Protein AF-A0A8D5FDS5-F1 (afdb_monomer_lite)

Structure (mmCIF, N/CA/C/O backbone):
data_AF-A0A8D5FDS5-F1
#
_entry.id   AF-A0A8D5FDS5-F1
#
loop_
_atom_site.group_PDB
_atom_site.id
_atom_site.type_symbol
_atom_site.label_atom_id
_atom_site.label_alt_id
_atom_site.label_comp_id
_atom_site.label_asym_id
_atom_site.label_entity_id
_atom_site.label_seq_id
_atom_site.pdbx_PDB_ins_code
_atom_site.Cartn_x
_atom_site.Cartn_y
_atom_site.Cartn_z
_atom_site.occupancy
_atom_site.B_iso_or_equiv
_atom_site.auth_seq_id
_atom_site.auth_comp_id
_atom_site.auth_asym_id
_atom_site.auth_atom_id
_atom_site.pdbx_PDB_model_num
ATOM 1 N N . MET A 1 1 ? 9.786 -10.807 -14.647 1.00 55.97 1 MET A N 1
ATOM 2 C CA . MET A 1 1 ? 8.628 -11.146 -13.786 1.00 55.97 1 MET A CA 1
ATOM 3 C C . MET A 1 1 ? 9.148 -11.487 -12.392 1.00 55.97 1 MET A C 1
ATOM 5 O O . MET A 1 1 ? 10.053 -12.308 -12.291 1.00 55.97 1 MET A O 1
ATOM 9 N N . LEU A 1 2 ? 8.633 -10.852 -11.333 1.00 60.31 2 LEU A N 1
ATOM 10 C CA . LEU A 1 2 ? 9.159 -10.966 -9.960 1.00 60.31 2 LEU A CA 1
ATOM 11 C C . LEU A 1 2 ? 9.288 -12.395 -9.426 1.00 60.31 2 LEU A C 1
ATOM 13 O O . LEU A 1 2 ? 10.128 -12.622 -8.568 1.00 60.31 2 LEU A O 1
ATOM 17 N N . ILE A 1 3 ? 8.489 -13.347 -9.908 1.00 64.69 3 ILE A N 1
ATOM 18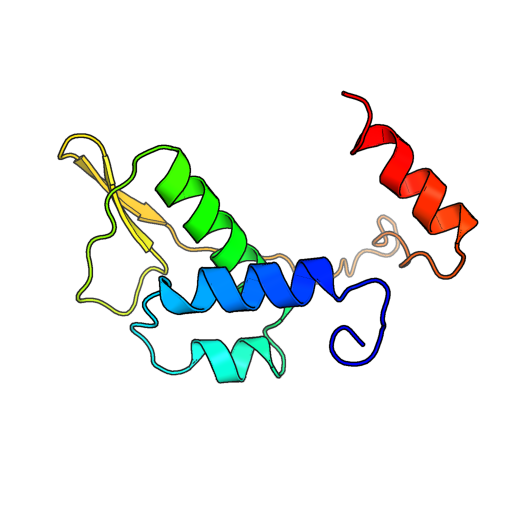 C CA . ILE A 1 3 ? 8.449 -14.726 -9.397 1.00 64.69 3 ILE A CA 1
ATOM 19 C C . ILE A 1 3 ? 9.698 -15.535 -9.776 1.00 64.69 3 ILE A C 1
ATOM 21 O O . ILE A 1 3 ? 10.179 -16.317 -8.960 1.00 64.69 3 ILE A O 1
ATOM 25 N N . THR A 1 4 ? 10.235 -15.348 -10.982 1.00 74.12 4 THR A N 1
ATOM 26 C CA . THR A 1 4 ? 11.259 -16.241 -11.556 1.00 74.12 4 THR A CA 1
ATOM 27 C C . THR A 1 4 ? 12.663 -15.653 -11.564 1.00 74.12 4 THR A C 1
ATOM 29 O O . THR A 1 4 ? 13.628 -16.384 -11.743 1.00 74.12 4 THR A O 1
ATOM 32 N N . GLU A 1 5 ? 12.791 -14.346 -11.351 1.00 79.81 5 GLU A N 1
ATOM 33 C CA . GLU A 1 5 ? 14.061 -13.631 -11.430 1.00 79.81 5 GLU A CA 1
ATOM 34 C C . GLU A 1 5 ? 14.870 -13.789 -10.123 1.00 79.81 5 GLU A C 1
ATOM 36 O O . GLU A 1 5 ? 14.439 -13.273 -9.082 1.00 79.81 5 GLU A O 1
ATOM 41 N N . PRO A 1 6 ? 16.032 -14.475 -10.120 1.00 78.94 6 PRO A N 1
ATOM 42 C CA . PRO A 1 6 ? 16.822 -14.696 -8.905 1.00 78.94 6 PRO A CA 1
ATOM 43 C C . PRO A 1 6 ? 17.216 -13.400 -8.189 1.00 78.94 6 PRO A C 1
ATOM 45 O O . PRO A 1 6 ? 17.207 -13.358 -6.960 1.00 78.94 6 PRO A O 1
ATOM 48 N N . ARG A 1 7 ? 17.444 -12.307 -8.932 1.00 80.06 7 ARG A N 1
ATOM 49 C CA . ARG A 1 7 ? 17.804 -10.992 -8.367 1.00 80.06 7 ARG A CA 1
ATOM 50 C C . ARG A 1 7 ? 16.767 -10.427 -7.386 1.00 80.06 7 ARG A C 1
ATOM 52 O O . ARG A 1 7 ? 17.117 -9.591 -6.559 1.00 80.06 7 ARG A O 1
ATOM 59 N N . PHE A 1 8 ? 15.514 -10.884 -7.444 1.00 81.31 8 PHE A N 1
ATOM 60 C CA . PHE A 1 8 ? 14.441 -10.434 -6.549 1.00 81.31 8 PHE A CA 1
ATOM 61 C C . PHE A 1 8 ? 14.139 -11.399 -5.393 1.00 81.31 8 PHE A C 1
ATOM 63 O O . PHE A 1 8 ? 13.130 -11.231 -4.713 1.00 81.31 8 PHE A O 1
ATOM 70 N N . GLU A 1 9 ? 14.977 -12.409 -5.135 1.00 84.94 9 GLU A N 1
ATOM 71 C CA . GLU A 1 9 ? 14.718 -13.388 -4.068 1.00 84.94 9 GLU A CA 1
ATOM 72 C C . GLU A 1 9 ? 14.561 -12.742 -2.687 1.00 84.94 9 GLU A C 1
ATOM 74 O O . GLU A 1 9 ? 13.601 -13.051 -1.980 1.00 84.94 9 GLU A O 1
ATOM 79 N N . ALA A 1 10 ? 15.453 -11.817 -2.326 1.00 85.06 10 ALA A N 1
ATOM 80 C CA . ALA A 1 10 ? 15.383 -11.106 -1.052 1.00 85.06 10 ALA A CA 1
ATOM 81 C C . ALA A 1 10 ? 14.074 -10.308 -0.918 1.00 85.06 10 ALA A C 1
ATOM 83 O O . ALA A 1 10 ? 13.369 -10.446 0.079 1.00 85.06 10 ALA A O 1
ATOM 84 N N . ALA A 1 11 ? 13.695 -9.560 -1.960 1.00 86.81 11 ALA A N 1
ATOM 85 C CA . ALA A 1 11 ? 12.439 -8.810 -1.987 1.00 86.81 11 ALA A CA 1
ATOM 86 C C . ALA A 1 11 ? 11.218 -9.735 -1.858 1.00 86.81 11 ALA A C 1
ATOM 88 O O . ALA A 1 11 ? 10.302 -9.453 -1.091 1.00 86.81 11 ALA A O 1
ATOM 89 N N . ARG A 1 12 ? 11.221 -10.887 -2.546 1.00 87.38 12 ARG A N 1
ATOM 90 C CA . ARG A 1 12 ? 10.151 -11.888 -2.418 1.00 87.38 12 ARG A CA 1
ATOM 91 C C . ARG A 1 12 ? 10.036 -12.441 -1.000 1.00 87.38 12 ARG A C 1
ATOM 93 O O . ARG A 1 12 ? 8.919 -12.659 -0.541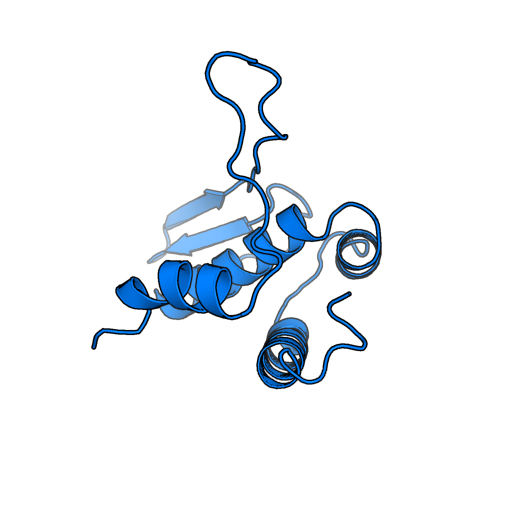 1.00 87.38 12 ARG A O 1
ATOM 100 N N . LYS A 1 13 ? 11.160 -12.725 -0.334 1.00 88.56 13 LYS A N 1
ATOM 101 C CA . LYS A 1 13 ? 11.158 -13.220 1.052 1.00 88.56 13 LYS A CA 1
ATOM 102 C C . LYS A 1 13 ? 10.597 -12.168 2.003 1.00 88.56 13 LYS A C 1
ATOM 104 O O . LYS A 1 13 ? 9.681 -12.489 2.749 1.00 88.56 13 LYS A O 1
ATOM 109 N N . LEU A 1 14 ? 11.044 -10.921 1.874 1.00 90.06 14 LEU A N 1
ATOM 110 C CA . LEU A 1 14 ? 10.545 -9.809 2.681 1.00 90.06 14 LEU A CA 1
ATOM 111 C C . LEU A 1 14 ? 9.031 -9.611 2.517 1.00 90.06 14 LEU A C 1
ATOM 113 O O . LEU A 1 14 ? 8.308 -9.539 3.503 1.00 90.06 14 LEU A O 1
ATOM 117 N N . ILE A 1 15 ? 8.529 -9.594 1.277 1.00 90.44 15 ILE A N 1
ATOM 118 C CA . ILE A 1 15 ? 7.085 -9.478 1.013 1.00 90.44 15 ILE A CA 1
ATOM 119 C C . ILE A 1 15 ? 6.321 -10.635 1.670 1.00 90.44 15 ILE A C 1
ATOM 121 O O . ILE A 1 15 ? 5.301 -10.404 2.310 1.00 90.44 15 ILE A O 1
ATOM 125 N N . LYS A 1 16 ? 6.819 -11.875 1.559 1.00 88.31 16 LYS A N 1
ATOM 126 C CA . LYS A 1 16 ? 6.191 -13.034 2.215 1.00 88.31 16 LYS A CA 1
ATOM 127 C C . LYS A 1 16 ? 6.136 -12.884 3.732 1.00 88.31 16 LYS A C 1
ATOM 129 O O . LYS A 1 16 ? 5.138 -13.272 4.321 1.00 88.31 16 LYS A O 1
ATOM 134 N N . GLU A 1 17 ? 7.188 -12.351 4.345 1.00 90.44 17 GLU A N 1
ATOM 135 C CA . GLU A 1 17 ? 7.241 -12.116 5.790 1.00 90.44 17 GLU A CA 1
ATOM 136 C C . GLU A 1 17 ? 6.209 -11.073 6.229 1.00 90.44 17 GLU A C 1
ATOM 138 O O . GLU A 1 17 ? 5.439 -11.340 7.148 1.00 90.44 17 GLU A O 1
ATOM 143 N N . ILE A 1 18 ? 6.126 -9.937 5.527 1.00 90.94 18 ILE A N 1
ATOM 144 C CA . ILE A 1 18 ? 5.167 -8.863 5.838 1.00 90.94 18 ILE A CA 1
ATOM 145 C C . ILE A 1 18 ? 3.720 -9.361 5.720 1.00 90.94 18 ILE A C 1
ATOM 147 O O . ILE A 1 18 ? 2.876 -9.041 6.552 1.00 90.94 18 ILE A O 1
ATOM 151 N N . VAL A 1 19 ? 3.419 -10.175 4.704 1.00 86.25 19 VAL A N 1
ATOM 152 C CA . VAL A 1 19 ? 2.053 -10.671 4.470 1.00 86.25 19 VAL A CA 1
ATOM 153 C C . VAL A 1 19 ? 1.531 -11.525 5.635 1.00 86.25 19 VAL A C 1
ATOM 155 O O . VAL A 1 19 ? 0.323 -11.584 5.829 1.00 86.25 19 VAL A O 1
ATOM 158 N N . TYR A 1 20 ? 2.394 -12.136 6.458 1.00 87.75 20 TYR A N 1
ATOM 159 C CA . TYR A 1 20 ? 1.935 -12.864 7.650 1.00 87.75 20 TYR A CA 1
ATOM 160 C C . TYR A 1 20 ? 1.362 -11.960 8.748 1.00 87.75 20 TYR A C 1
ATOM 162 O O . TYR A 1 20 ? 0.576 -12.444 9.561 1.00 87.75 20 TYR A O 1
ATOM 170 N N . SER A 1 21 ? 1.750 -10.683 8.801 1.00 88.12 21 SER A N 1
ATOM 171 C CA . SER A 1 21 ? 1.206 -9.719 9.765 1.00 88.12 21 SER A CA 1
ATOM 172 C C . SER A 1 21 ? 0.114 -8.830 9.166 1.00 88.12 21 SER A C 1
ATOM 174 O O . SER A 1 21 ? -0.652 -8.215 9.909 1.00 88.12 21 SER A O 1
ATOM 176 N N . TYR A 1 22 ? 0.031 -8.755 7.836 1.00 89.25 22 TYR A N 1
ATOM 177 C CA . TYR A 1 22 ? -0.978 -7.968 7.140 1.00 89.25 22 TYR A CA 1
ATOM 178 C C . TYR A 1 22 ? -2.367 -8.605 7.276 1.00 89.25 22 TYR A C 1
ATOM 180 O O . TYR A 1 22 ? -2.580 -9.770 6.937 1.00 89.25 22 TYR A O 1
ATOM 188 N N . VAL A 1 23 ? -3.330 -7.818 7.749 1.00 85.88 23 VAL A N 1
ATOM 189 C CA . VAL A 1 23 ? -4.744 -8.200 7.769 1.00 85.88 23 VAL A CA 1
ATOM 190 C C . VAL A 1 23 ? -5.365 -7.723 6.464 1.00 85.88 23 VAL A C 1
ATOM 192 O O . VAL A 1 23 ? -5.242 -6.547 6.150 1.00 85.88 23 VAL A O 1
ATOM 195 N N . ASP A 1 24 ? -6.042 -8.616 5.738 1.00 87.75 24 ASP A N 1
ATOM 196 C CA . ASP A 1 24 ? -6.829 -8.304 4.537 1.00 87.75 24 ASP A CA 1
ATOM 197 C C . ASP A 1 24 ? -8.327 -8.265 4.903 1.00 87.75 24 ASP A C 1
ATOM 199 O O . ASP A 1 24 ? -8.973 -9.318 4.940 1.00 87.75 24 ASP A O 1
ATOM 203 N N . PRO A 1 25 ? -8.911 -7.086 5.199 1.00 77.69 25 PRO A N 1
ATOM 204 C CA . PRO A 1 25 ? -10.318 -6.983 5.578 1.00 77.69 25 PRO A CA 1
ATOM 205 C C . PRO A 1 25 ? -11.276 -7.341 4.435 1.00 77.69 25 PRO A C 1
ATOM 207 O O . PRO A 1 25 ? -12.425 -7.705 4.687 1.00 77.69 25 PRO A O 1
ATOM 210 N N . GLY A 1 26 ? -10.826 -7.186 3.186 1.00 82.50 26 GLY A N 1
ATOM 211 C CA . GLY A 1 26 ? -11.637 -7.339 1.981 1.00 82.50 26 GLY A CA 1
ATOM 212 C C . GLY A 1 26 ? -11.546 -8.721 1.329 1.00 82.50 26 GLY A C 1
ATOM 213 O O . GLY A 1 26 ? -12.371 -9.038 0.470 1.00 82.50 26 GLY A O 1
ATOM 214 N N . GLY A 1 27 ? -10.558 -9.535 1.705 1.00 88.19 27 GLY A N 1
ATOM 215 C CA . GLY A 1 27 ? -10.337 -10.898 1.211 1.00 88.19 27 GLY A CA 1
ATOM 216 C C . GLY A 1 27 ? -9.890 -10.998 -0.254 1.00 88.19 27 GLY A C 1
ATOM 217 O O . GLY A 1 27 ? -9.884 -12.094 -0.820 1.00 88.19 27 GLY A O 1
ATOM 218 N N . HIS A 1 28 ? -9.565 -9.878 -0.901 1.00 89.75 28 HIS A N 1
ATOM 219 C CA . HIS A 1 28 ? -9.193 -9.813 -2.318 1.00 89.75 28 HIS A CA 1
ATOM 220 C C . HIS A 1 28 ? -7.746 -9.369 -2.546 1.00 89.75 28 HIS A C 1
ATOM 222 O O . HIS A 1 28 ? -7.275 -9.428 -3.687 1.00 89.75 28 HIS A O 1
ATOM 228 N N . TYR A 1 29 ? -7.012 -9.020 -1.486 1.00 90.62 29 TYR A N 1
ATOM 229 C CA . TYR A 1 29 ? -5.687 -8.416 -1.586 1.00 90.62 29 TYR A CA 1
ATOM 230 C C . TYR A 1 29 ? -4.709 -9.299 -2.371 1.00 90.62 29 TYR A C 1
ATOM 232 O O . TYR A 1 29 ? -4.097 -8.859 -3.344 1.00 90.62 29 TYR A O 1
ATOM 240 N N . ILE A 1 30 ? -4.605 -10.586 -2.012 1.00 88.50 30 ILE A N 1
ATOM 241 C CA . ILE A 1 30 ? -3.675 -11.527 -2.665 1.00 88.50 30 ILE A CA 1
ATOM 242 C C . ILE A 1 30 ? -3.998 -11.679 -4.157 1.00 88.50 30 ILE A C 1
ATOM 244 O O . ILE A 1 30 ? -3.090 -11.711 -4.990 1.00 88.50 30 ILE A O 1
ATOM 248 N N . ARG A 1 31 ? -5.288 -11.764 -4.507 1.00 91.25 31 ARG A N 1
ATOM 249 C CA . ARG A 1 31 ? -5.734 -11.902 -5.899 1.00 91.25 31 ARG A CA 1
ATOM 250 C C . ARG A 1 31 ? -5.358 -10.668 -6.712 1.00 91.25 31 ARG A C 1
ATOM 252 O O . ARG A 1 31 ? -4.878 -10.807 -7.835 1.00 91.25 31 ARG A O 1
ATOM 259 N N . GLU A 1 32 ? -5.574 -9.477 -6.172 1.00 91.62 32 GLU A N 1
ATOM 260 C CA . GLU A 1 32 ? -5.250 -8.224 -6.856 1.00 91.62 32 GLU A CA 1
ATOM 261 C C . GLU A 1 32 ? -3.746 -8.027 -7.003 1.00 91.62 32 GLU A C 1
ATOM 263 O O . GLU A 1 32 ? -3.279 -7.731 -8.105 1.00 91.62 32 GLU A O 1
ATOM 268 N N . PHE A 1 33 ? -2.983 -8.315 -5.946 1.00 91.31 33 PHE A N 1
ATOM 269 C CA . PHE A 1 33 ? -1.521 -8.277 -5.961 1.00 91.31 33 PHE A CA 1
ATOM 270 C C . PHE A 1 33 ? -0.939 -9.182 -7.058 1.00 91.31 33 PHE A C 1
ATOM 272 O O . PHE A 1 33 ? 0.047 -8.836 -7.704 1.00 91.31 33 PHE A O 1
ATOM 279 N N . GLN A 1 34 ? -1.553 -10.344 -7.297 1.00 88.31 34 GLN A N 1
ATOM 280 C CA . GLN A 1 34 ? -1.104 -11.321 -8.294 1.00 88.31 34 GLN A CA 1
ATOM 281 C C . GLN A 1 34 ? -1.659 -11.095 -9.710 1.00 88.31 34 GLN A C 1
ATOM 283 O O . GLN A 1 34 ? -1.296 -11.844 -10.619 1.00 88.31 34 GLN A O 1
ATOM 288 N N . THR A 1 35 ? -2.544 -10.114 -9.915 1.00 88.94 35 THR A N 1
ATOM 289 C CA . THR A 1 35 ? -3.202 -9.873 -11.210 1.00 88.94 35 THR A CA 1
ATOM 290 C C . THR A 1 35 ? -2.913 -8.473 -11.747 1.00 88.94 35 THR A C 1
ATOM 292 O O . THR A 1 35 ? -1.849 -8.260 -12.319 1.00 88.94 35 THR A O 1
ATOM 295 N N . GLN A 1 36 ? -3.850 -7.532 -11.615 1.00 85.81 36 GLN A N 1
ATOM 296 C CA . GLN A 1 36 ? -3.749 -6.189 -12.202 1.00 85.81 36 GLN A CA 1
ATOM 297 C C . GLN A 1 36 ? -3.430 -5.098 -11.171 1.00 85.81 36 GLN A C 1
ATOM 299 O O . GLN A 1 36 ? -3.184 -3.961 -11.552 1.00 85.81 36 GLN A O 1
ATOM 304 N N . GLY A 1 37 ? -3.413 -5.429 -9.879 1.00 89.50 37 GLY A N 1
ATOM 305 C CA . GLY A 1 37 ? -3.214 -4.475 -8.789 1.00 89.50 37 GLY A CA 1
ATOM 306 C C . GLY A 1 37 ? -1.801 -4.463 -8.213 1.00 89.50 37 GLY A C 1
ATOM 307 O O . GLY A 1 37 ? -1.636 -3.980 -7.101 1.00 89.50 37 GLY A O 1
ATOM 308 N N . PHE A 1 38 ? -0.797 -5.019 -8.902 1.00 90.06 38 PHE A N 1
ATOM 309 C CA . PHE A 1 38 ? 0.536 -5.227 -8.320 1.00 90.06 38 PHE A CA 1
ATOM 310 C C . PHE A 1 38 ? 1.141 -3.946 -7.722 1.00 90.06 38 PHE A C 1
ATOM 312 O O . PHE A 1 38 ? 1.492 -3.948 -6.545 1.00 90.06 38 PHE A O 1
ATOM 319 N N . ASP A 1 39 ? 1.216 -2.852 -8.487 1.00 90.50 39 ASP A N 1
ATOM 320 C CA . ASP A 1 39 ? 1.847 -1.609 -8.020 1.00 90.50 39 ASP A CA 1
ATOM 321 C C . ASP A 1 39 ? 1.060 -0.950 -6.878 1.00 90.50 39 ASP A C 1
ATOM 323 O O . ASP A 1 39 ? 1.648 -0.534 -5.880 1.00 90.50 39 ASP A O 1
ATOM 327 N N . ALA A 1 40 ? -0.273 -0.916 -6.983 1.00 92.62 40 ALA A N 1
ATOM 328 C CA . ALA A 1 40 ? -1.145 -0.363 -5.947 1.00 92.62 40 ALA A CA 1
ATOM 329 C C . ALA A 1 40 ? -1.051 -1.163 -4.639 1.00 92.62 40 ALA A C 1
ATOM 331 O O . ALA A 1 40 ? -0.809 -0.600 -3.573 1.00 92.62 40 ALA A O 1
ATOM 332 N N . ARG A 1 41 ? -1.140 -2.495 -4.719 1.00 93.38 41 ARG A N 1
ATOM 333 C CA . ARG A 1 41 ? -1.053 -3.358 -3.539 1.00 93.38 41 ARG A CA 1
ATOM 334 C C . ARG A 1 41 ? 0.355 -3.347 -2.940 1.00 93.38 41 ARG A C 1
ATOM 336 O O . ARG A 1 41 ? 0.490 -3.345 -1.719 1.00 93.38 41 ARG A O 1
ATOM 343 N N . LEU A 1 42 ? 1.410 -3.288 -3.758 1.00 92.75 42 LEU A N 1
ATOM 344 C CA . LEU A 1 42 ? 2.781 -3.129 -3.263 1.00 92.75 42 LEU A CA 1
ATOM 345 C C . LEU A 1 42 ? 2.959 -1.803 -2.508 1.00 92.75 42 LEU A C 1
ATOM 347 O O . LEU A 1 42 ? 3.611 -1.782 -1.464 1.00 92.75 42 LEU A O 1
ATOM 351 N N . TRP A 1 43 ? 2.361 -0.720 -3.007 1.00 93.94 43 TRP A N 1
ATOM 352 C CA . TRP A 1 43 ? 2.368 0.583 -2.345 1.00 93.94 43 TRP A CA 1
ATOM 353 C C . TRP A 1 43 ? 1.641 0.556 -0.993 1.00 93.94 43 TRP A C 1
ATOM 355 O O . TRP A 1 43 ? 2.190 1.016 0.009 1.00 93.94 43 TRP A O 1
ATOM 365 N N . GLU A 1 44 ? 0.469 -0.072 -0.922 1.00 94.25 44 GLU A N 1
ATOM 366 C CA . GLU A 1 44 ? -0.232 -0.305 0.347 1.00 94.25 44 GLU A CA 1
ATOM 367 C C . GLU A 1 44 ? 0.598 -1.137 1.329 1.00 94.25 44 GLU A C 1
ATOM 369 O O . GLU A 1 44 ? 0.663 -0.803 2.510 1.00 94.25 44 GLU A O 1
ATOM 374 N N . LEU A 1 45 ? 1.278 -2.189 0.858 1.00 94.50 45 LEU A N 1
ATOM 375 C CA . LEU A 1 45 ? 2.127 -3.024 1.713 1.00 94.50 45 LEU A CA 1
ATOM 376 C C . LEU A 1 45 ? 3.283 -2.222 2.312 1.00 94.50 45 LEU A C 1
ATOM 378 O O . LEU A 1 45 ? 3.607 -2.369 3.491 1.00 94.50 45 LEU A O 1
ATOM 382 N N . TYR A 1 46 ? 3.904 -1.365 1.499 1.00 94.31 46 TYR A N 1
ATOM 383 C CA . TYR A 1 46 ? 4.951 -0.460 1.957 1.00 94.31 46 TYR A CA 1
ATOM 384 C C . TYR A 1 46 ? 4.421 0.503 3.026 1.00 94.31 46 TYR A C 1
ATOM 386 O O . TYR A 1 46 ? 5.039 0.641 4.084 1.00 94.31 46 TYR A O 1
ATOM 394 N N . LEU A 1 47 ? 3.266 1.132 2.784 1.00 95.69 47 LEU A N 1
ATOM 395 C CA . LEU A 1 47 ? 2.643 2.034 3.753 1.00 95.69 47 LEU A CA 1
ATOM 396 C C . LEU A 1 47 ? 2.278 1.314 5.047 1.00 95.69 47 LEU A C 1
ATOM 398 O O . LEU A 1 47 ? 2.542 1.852 6.115 1.00 95.69 47 LEU A O 1
ATOM 402 N N . TYR A 1 48 ? 1.750 0.092 4.972 1.00 95.19 48 TYR A N 1
ATOM 403 C CA . TYR A 1 48 ? 1.467 -0.728 6.147 1.00 95.19 48 TYR A CA 1
ATOM 404 C C . TYR A 1 48 ? 2.715 -0.899 7.026 1.00 95.19 48 TYR A C 1
ATOM 406 O O . TYR A 1 48 ? 2.675 -0.614 8.225 1.00 95.19 48 TYR A O 1
ATOM 414 N N . VAL A 1 49 ? 3.849 -1.283 6.426 1.00 95.12 49 VAL A N 1
ATOM 415 C CA . VAL A 1 49 ? 5.120 -1.430 7.152 1.00 95.12 49 VAL A CA 1
ATOM 416 C C . VAL A 1 49 ? 5.587 -0.094 7.721 1.00 95.12 49 VAL A C 1
ATOM 418 O O . VAL A 1 49 ? 6.011 -0.037 8.874 1.00 95.12 49 VAL A O 1
ATOM 421 N N . TYR A 1 50 ? 5.519 0.984 6.943 1.00 96.00 50 TYR A N 1
ATOM 422 C CA . TYR A 1 50 ? 5.928 2.311 7.396 1.00 96.00 50 TYR A CA 1
ATOM 423 C C . TYR A 1 50 ? 5.095 2.791 8.592 1.00 96.00 50 TYR A C 1
ATOM 425 O O . TYR A 1 50 ? 5.658 3.158 9.622 1.00 96.00 50 TYR A O 1
ATOM 433 N N . LEU A 1 51 ? 3.767 2.735 8.481 1.00 96.12 51 LEU A N 1
ATOM 434 C CA . LEU A 1 51 ? 2.820 3.166 9.511 1.00 96.12 51 LEU A CA 1
ATOM 435 C C . LEU A 1 51 ? 2.999 2.364 10.803 1.00 96.12 51 LEU A C 1
ATOM 437 O O . LEU A 1 51 ? 3.047 2.951 11.884 1.00 96.12 51 LEU A O 1
ATOM 441 N N . TYR A 1 52 ? 3.191 1.047 10.685 1.00 94.50 52 TYR A N 1
ATOM 442 C CA . TYR A 1 52 ? 3.535 0.195 11.820 1.00 94.50 52 TYR A CA 1
ATOM 443 C C . TYR A 1 52 ? 4.845 0.641 12.489 1.00 94.50 52 TYR A C 1
ATOM 445 O O . TYR A 1 52 ? 4.897 0.821 13.704 1.00 94.50 52 TYR A O 1
ATOM 453 N N . ASN A 1 53 ? 5.904 0.877 11.705 1.00 94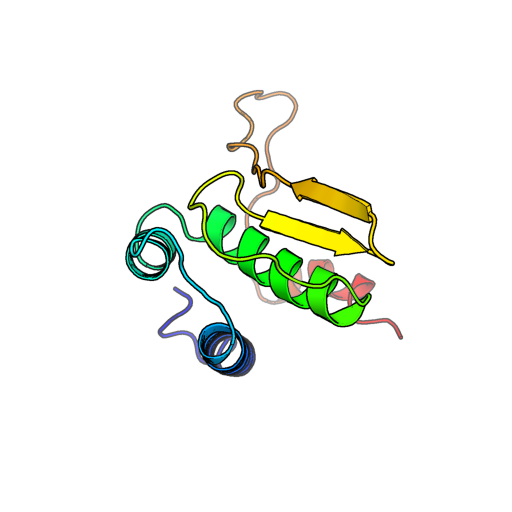.88 53 ASN A N 1
ATOM 454 C CA . ASN A 1 53 ? 7.218 1.256 12.239 1.00 94.88 53 ASN A CA 1
ATOM 455 C C . ASN A 1 53 ? 7.235 2.633 12.917 1.00 94.88 53 ASN A C 1
ATOM 457 O O . ASN A 1 53 ? 7.983 2.819 13.875 1.00 94.88 53 ASN A O 1
ATOM 461 N N . VAL A 1 54 ? 6.435 3.598 12.453 1.00 95.62 54 VAL A N 1
ATOM 462 C CA . VAL A 1 54 ? 6.347 4.927 13.091 1.00 95.62 54 VAL A CA 1
ATOM 463 C C . VAL A 1 54 ? 5.368 4.969 14.275 1.00 95.62 54 VAL A C 1
ATOM 465 O O . VAL A 1 54 ? 5.225 6.014 14.909 1.00 95.62 54 VAL A O 1
ATOM 468 N N . GLY A 1 55 ? 4.736 3.837 14.610 1.00 95.75 55 GLY A N 1
ATOM 469 C CA . GLY A 1 55 ? 3.961 3.653 15.838 1.00 95.75 55 GLY A CA 1
ATOM 470 C C . GLY A 1 55 ? 2.457 3.907 15.721 1.00 95.75 55 GLY A C 1
ATOM 471 O O . GLY A 1 55 ? 1.829 4.201 16.736 1.00 95.75 55 GLY A O 1
ATOM 472 N N . PHE A 1 56 ? 1.868 3.823 14.524 1.00 97.38 56 PHE A N 1
ATOM 473 C CA . PHE A 1 56 ? 0.407 3.806 14.396 1.00 97.38 56 PHE A CA 1
ATOM 474 C C . PHE A 1 56 ? -0.169 2.453 14.821 1.00 97.38 56 PHE A C 1
ATOM 476 O O . PHE A 1 56 ? 0.387 1.394 14.528 1.00 97.38 56 PHE A O 1
ATOM 483 N N . GLU A 1 57 ? -1.337 2.498 15.451 1.00 95.69 57 GLU A N 1
ATOM 484 C CA . GLU A 1 57 ? -2.141 1.320 15.763 1.00 95.69 57 GLU A CA 1
ATOM 485 C C . GLU A 1 57 ? -3.188 1.115 14.667 1.00 95.69 57 GLU A C 1
ATOM 487 O O . GLU A 1 57 ? -3.913 2.048 14.325 1.00 95.69 57 GLU A O 1
ATOM 492 N N . PHE A 1 58 ? -3.295 -0.099 14.127 1.00 94.31 58 PHE A N 1
ATOM 493 C CA . PHE A 1 58 ? -4.315 -0.430 13.132 1.00 94.31 58 PHE A CA 1
ATOM 494 C C . PHE A 1 58 ? -5.630 -0.791 13.821 1.00 94.31 58 PHE A C 1
ATOM 496 O O . PHE A 1 58 ? -5.692 -1.715 14.633 1.00 94.31 58 PHE A O 1
ATOM 503 N N . ILE A 1 59 ? -6.693 -0.077 13.466 1.00 93.25 59 ILE A N 1
ATOM 504 C CA . ILE A 1 59 ? -8.053 -0.361 13.909 1.00 93.25 59 ILE A CA 1
ATOM 505 C C . ILE A 1 59 ? -8.722 -1.210 12.828 1.00 93.25 59 ILE A C 1
ATOM 507 O O . ILE A 1 59 ? -8.849 -0.813 11.673 1.00 93.25 59 ILE A O 1
ATOM 511 N N . HIS A 1 60 ? -9.148 -2.413 13.202 1.00 86.94 60 HIS A N 1
ATOM 512 C CA . HIS A 1 60 ? -9.790 -3.355 12.287 1.00 86.94 60 HIS A CA 1
ATOM 513 C C . HIS A 1 60 ? -11.315 -3.351 12.455 1.00 86.94 60 HIS A C 1
ATOM 515 O O . HIS A 1 60 ? -11.838 -3.059 13.528 1.00 86.94 60 HIS A O 1
ATOM 521 N N . GLY A 1 61 ? -12.041 -3.744 11.403 1.00 82.56 61 GLY A N 1
ATOM 522 C CA . GLY A 1 61 ? -13.493 -3.975 11.467 1.00 82.56 61 GLY A CA 1
ATOM 523 C C . GLY A 1 61 ? -14.299 -3.371 10.318 1.00 82.56 61 GLY A C 1
ATOM 524 O O . GLY A 1 61 ? -15.476 -3.704 10.161 1.00 82.56 61 GLY A O 1
ATOM 525 N N . LYS A 1 62 ? -13.685 -2.516 9.492 1.00 84.12 62 LYS A N 1
ATOM 526 C CA . LYS A 1 62 ? -14.268 -1.998 8.248 1.00 84.12 62 LYS A CA 1
ATOM 527 C C . LYS A 1 62 ? -13.313 -2.247 7.076 1.00 84.12 62 LYS A C 1
ATOM 529 O O . LYS A 1 62 ? -12.109 -2.133 7.271 1.00 84.12 62 LYS A O 1
ATOM 534 N N . PRO A 1 63 ? -13.832 -2.594 5.884 1.00 83.00 63 PRO A N 1
ATOM 535 C CA . PRO A 1 63 ? -13.005 -2.846 4.706 1.00 83.00 63 PRO A CA 1
ATOM 536 C C . PRO A 1 63 ? -12.559 -1.578 3.972 1.00 83.00 63 PRO A C 1
ATOM 538 O O . PRO A 1 63 ? -11.788 -1.676 3.030 1.00 83.00 63 PRO A O 1
ATOM 541 N N . SER A 1 64 ? -13.076 -0.414 4.362 1.00 86.88 64 SER A N 1
ATOM 542 C CA . SER A 1 64 ? -12.764 0.872 3.745 1.00 86.88 64 SER A CA 1
ATOM 543 C C . SER A 1 64 ? -12.859 1.982 4.791 1.00 86.88 64 SER A C 1
ATOM 545 O O . SER A 1 64 ? -13.789 1.926 5.616 1.00 86.88 64 SER A O 1
ATOM 547 N N . PRO A 1 65 ? -12.014 3.021 4.723 1.00 89.69 65 PRO A N 1
ATOM 548 C CA . PRO A 1 65 ? -10.905 3.217 3.767 1.00 89.69 65 PRO A CA 1
ATOM 549 C C . PRO A 1 65 ? -9.723 2.264 4.031 1.00 89.69 65 PRO A C 1
ATOM 551 O O . PRO A 1 65 ? -9.768 1.532 5.021 1.00 89.69 65 PRO A O 1
ATOM 554 N N . ASP A 1 66 ? -8.711 2.238 3.154 1.00 92.50 66 ASP A N 1
ATOM 555 C CA . ASP A 1 66 ? -7.616 1.239 3.189 1.00 92.50 66 ASP A CA 1
ATOM 556 C C . ASP A 1 66 ? -6.970 1.074 4.576 1.00 92.50 66 ASP A C 1
ATOM 558 O O . ASP A 1 66 ? -6.697 -0.048 5.011 1.00 92.50 66 ASP A O 1
ATOM 562 N N . PHE A 1 67 ? -6.769 2.181 5.302 1.00 94.44 67 PHE A N 1
ATOM 563 C CA . PHE A 1 67 ? -6.325 2.151 6.694 1.00 94.44 67 PHE A CA 1
ATOM 564 C C . PHE A 1 67 ? -7.206 3.001 7.608 1.00 94.44 67 PHE A C 1
ATOM 566 O O . PHE A 1 67 ? -7.411 4.195 7.386 1.00 94.44 67 PHE A O 1
ATOM 573 N N . HIS A 1 68 ? -7.643 2.389 8.707 1.00 95.25 68 HIS A N 1
ATOM 574 C CA . HIS A 1 68 ? -8.183 3.059 9.887 1.00 95.25 68 HIS A CA 1
ATOM 575 C C . HIS A 1 68 ? -7.152 2.918 11.004 1.00 95.25 68 HIS A C 1
ATOM 577 O O . HIS A 1 68 ? -6.775 1.805 11.367 1.00 95.25 68 HIS A O 1
ATOM 583 N N . LEU A 1 69 ? -6.640 4.042 11.497 1.00 96.00 69 LEU A N 1
ATOM 584 C CA . LEU A 1 69 ? -5.494 4.080 12.398 1.00 96.00 69 LEU A CA 1
ATOM 585 C C . LEU A 1 69 ? -5.794 4.898 13.651 1.00 96.00 69 LEU A C 1
ATOM 587 O O . LEU A 1 69 ? -6.629 5.799 13.620 1.00 96.00 69 LEU A O 1
ATOM 591 N N . SER A 1 70 ? -5.044 4.636 14.719 1.00 97.00 70 SER A N 1
ATOM 592 C CA . SER A 1 70 ? -4.928 5.484 15.908 1.00 97.00 70 SER A CA 1
ATOM 593 C C . SER A 1 70 ? -3.477 5.926 16.099 1.00 97.00 70 SER A C 1
ATOM 595 O O . SER A 1 70 ? -2.544 5.133 15.954 1.00 97.00 70 SER A O 1
ATOM 597 N N . TRP A 1 71 ? -3.287 7.200 16.444 1.00 96.00 71 TRP A N 1
ATOM 598 C CA . TRP A 1 71 ? -2.010 7.746 16.895 1.00 96.00 71 TRP A CA 1
ATOM 599 C C . TRP A 1 71 ? -2.211 8.523 18.190 1.00 96.00 71 TRP A C 1
ATOM 601 O O . TRP A 1 71 ? -2.871 9.567 18.217 1.00 96.00 71 TRP A O 1
ATOM 611 N N . PHE A 1 72 ? -1.678 7.979 19.286 1.00 94.38 72 PHE A N 1
ATOM 612 C CA . PHE A 1 72 ? -1.885 8.505 20.639 1.00 94.38 72 PHE A CA 1
ATOM 613 C C . PHE A 1 72 ? -3.371 8.762 20.965 1.00 94.38 72 PHE A C 1
ATOM 615 O O . PHE A 1 72 ? -3.721 9.791 21.543 1.00 94.38 72 PHE A O 1
ATOM 622 N N . GLY A 1 73 ? -4.253 7.837 20.566 1.00 94.50 73 GLY A N 1
ATOM 623 C CA . GLY A 1 73 ? -5.696 7.900 20.824 1.00 94.50 73 GLY A CA 1
ATOM 624 C C . GLY A 1 73 ? -6.496 8.799 19.875 1.00 94.50 73 GLY A C 1
ATOM 625 O O . GLY A 1 73 ? -7.707 8.913 20.043 1.00 94.50 73 GLY A O 1
ATOM 626 N N . ASN A 1 74 ? -5.855 9.426 18.883 1.00 96.44 74 ASN A N 1
ATOM 627 C CA . ASN A 1 74 ? -6.544 10.170 17.829 1.00 96.44 74 ASN A CA 1
ATOM 628 C C . ASN A 1 74 ? -6.674 9.297 16.586 1.00 96.44 74 ASN A C 1
ATOM 630 O O . ASN A 1 74 ? -5.668 8.810 16.067 1.00 96.44 74 ASN A O 1
ATOM 634 N N . GLU A 1 75 ? -7.899 9.125 16.100 1.00 96.69 75 GLU A N 1
ATOM 635 C CA . GLU A 1 75 ? -8.153 8.317 14.913 1.00 96.69 75 GLU A CA 1
ATOM 636 C C . GLU A 1 75 ? -7.905 9.097 13.621 1.00 96.69 75 GLU A C 1
ATOM 638 O O . GLU A 1 75 ? -8.225 10.285 13.510 1.00 96.69 75 GLU A O 1
ATOM 643 N N . CYS A 1 76 ? -7.377 8.409 12.615 1.00 95.19 76 CYS A N 1
ATOM 644 C CA . CYS A 1 76 ? -7.300 8.913 11.256 1.00 95.19 76 CYS A CA 1
ATOM 645 C C . CYS A 1 76 ? -7.572 7.807 10.236 1.00 95.19 76 CYS A C 1
ATOM 647 O O . CYS A 1 76 ? -7.503 6.610 10.522 1.00 95.19 76 CYS A O 1
ATOM 649 N N . PHE A 1 77 ? -7.897 8.245 9.026 1.00 95.81 77 PHE A N 1
ATOM 650 C CA . PHE A 1 77 ? -8.223 7.386 7.906 1.00 95.81 77 PHE A CA 1
ATOM 651 C C . PHE A 1 77 ? -7.310 7.720 6.732 1.00 95.81 77 PHE A C 1
ATOM 653 O O . PHE A 1 77 ? -7.116 8.899 6.424 1.00 95.81 77 PHE A O 1
ATOM 660 N N . ILE A 1 78 ? -6.763 6.697 6.082 1.00 95.19 78 ILE A N 1
ATOM 661 C CA . ILE A 1 78 ? -5.913 6.842 4.900 1.00 95.19 78 ILE A CA 1
ATOM 662 C C . ILE A 1 78 ? -6.510 6.005 3.774 1.00 95.19 78 ILE A C 1
ATOM 664 O O . ILE A 1 78 ? -6.729 4.810 3.946 1.00 95.19 78 ILE A O 1
ATOM 668 N N . GLU A 1 79 ? -6.730 6.654 2.632 1.00 95.31 79 GLU A N 1
ATOM 669 C CA . GLU A 1 79 ? -7.022 6.006 1.354 1.00 95.31 79 GLU A CA 1
ATOM 670 C C . GLU A 1 79 ? -5.769 6.084 0.481 1.00 95.31 79 GLU A C 1
ATOM 672 O O . GLU A 1 79 ? -5.173 7.156 0.316 1.00 95.31 79 GLU A O 1
ATOM 677 N N . VAL A 1 80 ? -5.349 4.949 -0.057 1.00 94.19 80 VAL A N 1
ATOM 678 C CA . VAL A 1 80 ? -4.090 4.794 -0.766 1.00 94.19 80 VAL A CA 1
ATOM 679 C C . VAL A 1 80 ? -4.349 4.808 -2.266 1.00 94.19 80 VAL A C 1
ATOM 681 O O . VAL A 1 80 ? -5.064 3.976 -2.812 1.00 94.19 80 VAL A O 1
ATOM 684 N N . VAL A 1 81 ? -3.732 5.759 -2.970 1.00 92.25 81 VAL A N 1
ATOM 685 C CA . VAL A 1 81 ? -3.932 5.923 -4.415 1.00 92.25 81 VAL A CA 1
ATOM 686 C C . VAL A 1 81 ? -2.614 5.947 -5.175 1.00 92.25 81 VAL A C 1
ATOM 688 O O . VAL A 1 81 ? -1.621 6.523 -4.728 1.00 92.25 81 VAL A O 1
ATOM 691 N N . THR A 1 82 ? -2.628 5.353 -6.366 1.00 91.25 82 THR A N 1
ATOM 692 C CA . THR A 1 82 ? -1.567 5.466 -7.373 1.00 91.25 82 THR A CA 1
ATOM 693 C C . THR A 1 82 ? -2.093 6.206 -8.597 1.00 91.25 82 THR A C 1
ATOM 695 O O . THR A 1 82 ? -3.286 6.168 -8.898 1.00 91.25 82 THR A O 1
ATOM 698 N N . VAL A 1 83 ? -1.203 6.866 -9.336 1.00 88.50 83 VAL A N 1
ATOM 699 C CA . VAL A 1 83 ? -1.550 7.481 -10.624 1.00 88.50 83 VAL A CA 1
ATOM 700 C C . VAL A 1 83 ? -1.275 6.511 -11.768 1.00 88.50 83 VAL A C 1
ATOM 702 O O . VAL A 1 83 ? -0.296 5.770 -11.742 1.00 88.50 83 VAL A O 1
ATOM 705 N N . ASN A 1 84 ? -2.139 6.531 -12.779 1.00 85.94 84 ASN A N 1
ATOM 706 C CA . ASN A 1 84 ? -1.903 5.799 -14.020 1.00 85.94 84 ASN A CA 1
ATOM 707 C C . ASN A 1 84 ? -0.759 6.435 -14.824 1.00 8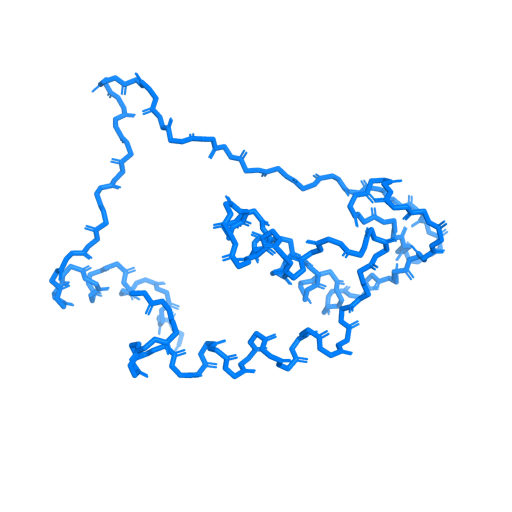5.94 84 ASN A C 1
ATOM 709 O O . ASN A 1 84 ? -0.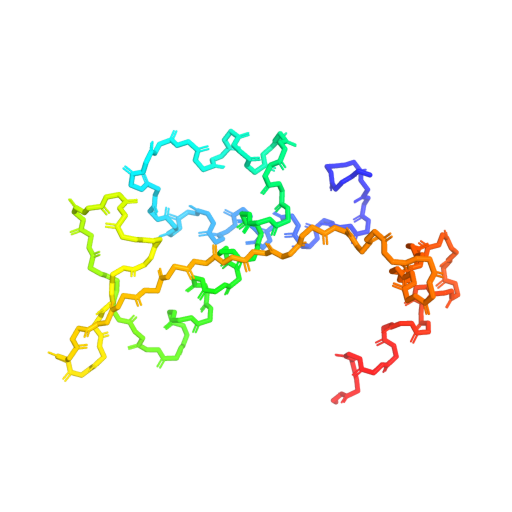489 7.629 -14.645 1.00 85.94 84 ASN A O 1
ATOM 713 N N . PRO A 1 85 ? -0.150 5.679 -15.757 1.00 85.69 85 PRO A N 1
ATOM 714 C CA . PRO A 1 85 ? 0.862 6.217 -16.649 1.00 85.69 85 PRO A CA 1
ATOM 715 C C . PRO A 1 85 ? 0.415 7.492 -17.374 1.00 85.69 85 PRO A C 1
ATOM 717 O O . PRO A 1 85 ? -0.735 7.605 -17.828 1.00 85.69 85 PRO A O 1
ATOM 720 N N . SER A 1 86 ? 1.338 8.444 -17.503 1.00 88.62 86 SER A N 1
ATOM 721 C CA . SER A 1 86 ? 1.129 9.726 -18.167 1.00 88.62 86 SER A CA 1
ATOM 722 C C . SER A 1 86 ? 0.645 9.524 -19.601 1.00 88.62 86 SER A C 1
ATOM 724 O O . SER A 1 86 ? 1.269 8.840 -20.408 1.00 88.62 86 SER A O 1
ATOM 726 N N . GLN A 1 87 ? -0.462 10.185 -19.938 1.00 90.62 87 GLN A N 1
ATOM 727 C CA . GLN A 1 87 ? -0.974 10.267 -21.309 1.00 90.62 87 GLN A CA 1
ATOM 728 C C . GLN A 1 87 ? -0.469 11.528 -22.036 1.00 90.62 87 GLN A C 1
ATOM 730 O O . GLN A 1 87 ? -0.864 11.793 -23.170 1.00 90.62 87 GLN A O 1
ATOM 735 N N . ASN A 1 88 ? 0.366 12.348 -21.382 1.00 92.06 88 ASN A N 1
ATOM 736 C CA . ASN A 1 88 ? 0.865 13.598 -21.947 1.00 92.06 88 ASN A CA 1
ATOM 737 C C . ASN A 1 88 ? 2.159 13.351 -22.744 1.00 92.06 88 ASN A C 1
ATOM 739 O O . ASN A 1 88 ? 3.198 13.102 -22.130 1.00 92.06 88 ASN A O 1
ATOM 743 N N . PRO A 1 89 ? 2.158 13.508 -24.081 1.00 89.38 89 PRO A N 1
ATOM 744 C CA . PRO A 1 89 ? 3.349 13.266 -24.895 1.00 89.38 89 PRO A CA 1
ATOM 745 C C . PRO A 1 89 ? 4.493 14.253 -24.611 1.00 89.38 89 PRO A C 1
ATOM 747 O O . PRO A 1 89 ? 5.648 13.931 -24.864 1.00 89.38 89 PRO A O 1
ATOM 750 N N . ASN A 1 90 ? 4.202 15.432 -24.047 1.00 94.12 90 ASN A N 1
ATOM 751 C CA . ASN A 1 90 ? 5.221 16.415 -23.656 1.00 94.12 90 ASN A CA 1
ATOM 752 C C . ASN A 1 90 ? 5.849 16.114 -22.284 1.00 94.12 90 ASN A C 1
ATOM 754 O O . ASN A 1 90 ? 6.803 16.777 -21.882 1.00 94.12 90 ASN A O 1
ATOM 758 N N . ARG A 1 91 ? 5.295 15.150 -21.543 1.00 86.81 91 ARG A N 1
ATOM 759 C CA . ARG A 1 91 ? 5.807 14.679 -20.254 1.00 86.81 91 ARG A CA 1
ATOM 760 C C . ARG A 1 91 ? 5.602 13.162 -20.162 1.00 86.81 91 ARG A C 1
ATOM 762 O O . ARG A 1 91 ? 4.729 12.720 -19.407 1.00 86.81 91 ARG A O 1
ATOM 769 N N . PRO A 1 92 ? 6.338 12.380 -20.968 1.00 88.06 92 PRO A N 1
ATOM 770 C CA . PRO A 1 92 ? 6.251 10.930 -20.914 1.00 88.06 92 PRO A CA 1
ATOM 771 C C . PRO A 1 92 ? 6.793 10.421 -19.576 1.00 88.06 92 PRO A C 1
ATOM 773 O O . PRO A 1 92 ? 7.659 11.055 -18.964 1.00 88.06 92 PRO A O 1
ATOM 776 N N . ASP A 1 93 ? 6.295 9.270 -19.137 1.00 86.25 93 ASP A N 1
ATOM 777 C CA . ASP A 1 93 ? 6.910 8.563 -18.018 1.00 86.25 93 ASP A CA 1
ATOM 778 C C . ASP A 1 93 ? 8.295 8.035 -18.423 1.00 86.25 93 ASP A C 1
ATOM 780 O O . ASP A 1 93 ? 8.517 7.710 -19.597 1.00 86.25 93 ASP A O 1
ATOM 784 N N . PRO A 1 94 ? 9.246 7.948 -17.478 1.00 83.69 94 PRO A N 1
ATOM 785 C CA . PRO A 1 94 ? 10.548 7.357 -17.745 1.00 83.69 94 PRO A CA 1
ATOM 786 C C . PRO A 1 94 ? 10.398 5.892 -18.171 1.00 83.69 94 PRO A C 1
ATOM 788 O O . PRO A 1 94 ? 9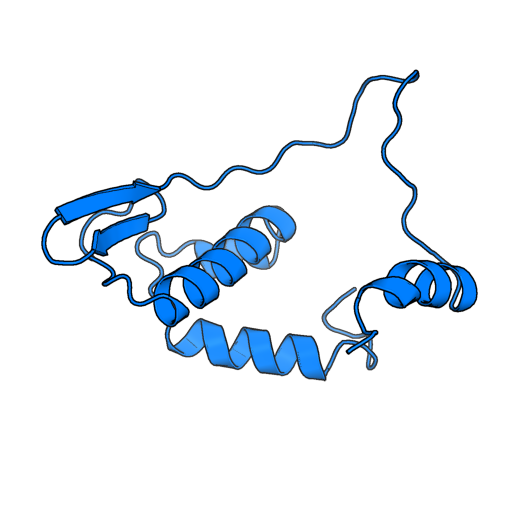.595 5.141 -17.615 1.00 83.69 94 PRO A O 1
ATOM 791 N N . THR A 1 95 ? 11.198 5.475 -19.150 1.00 82.88 95 THR A N 1
ATOM 792 C CA . THR A 1 95 ? 11.240 4.077 -19.583 1.00 82.88 95 THR A CA 1
ATOM 793 C C . THR A 1 95 ? 11.821 3.201 -18.482 1.00 82.88 95 THR A C 1
ATOM 795 O O . THR A 1 95 ? 12.707 3.620 -17.732 1.00 82.88 95 THR A O 1
ATOM 798 N N . GLN A 1 96 ? 11.337 1.962 -18.391 1.00 80.88 96 GLN A N 1
ATOM 799 C CA . GLN A 1 96 ? 11.941 0.993 -17.485 1.00 80.88 96 GLN A CA 1
ATOM 800 C C . GLN A 1 96 ? 13.380 0.704 -17.936 1.00 80.88 96 GLN A C 1
ATOM 802 O O . GLN A 1 96 ? 13.615 0.573 -19.136 1.00 80.88 96 GLN A O 1
ATOM 807 N N . PRO A 1 97 ? 14.341 0.617 -17.003 1.00 84.12 97 PRO A N 1
ATOM 808 C CA . PRO A 1 97 ? 15.711 0.270 -17.345 1.00 84.12 97 PRO A CA 1
ATOM 809 C C . PRO A 1 97 ? 15.759 -1.178 -17.846 1.00 84.12 97 PRO A C 1
ATOM 811 O O . PRO A 1 97 ? 15.228 -2.086 -17.201 1.00 84.12 97 PRO A O 1
ATOM 814 N N . GLU A 1 98 ? 16.417 -1.407 -18.975 1.00 83.31 98 GLU A N 1
ATOM 815 C CA . GLU A 1 98 ? 16.535 -2.736 -19.583 1.00 83.31 98 GLU A CA 1
ATOM 816 C C . GLU A 1 98 ? 17.919 -3.340 -19.329 1.00 83.31 98 GLU A C 1
ATOM 818 O O . GLU A 1 98 ? 18.073 -4.559 -19.204 1.00 83.31 98 GLU A O 1
ATOM 823 N N . THR A 1 99 ? 18.933 -2.484 -19.199 1.00 86.94 99 THR A N 1
ATOM 824 C CA . THR A 1 99 ? 20.326 -2.893 -19.017 1.00 86.94 99 THR A CA 1
ATOM 825 C C . THR A 1 99 ? 20.770 -2.818 -17.560 1.00 86.94 99 THR A C 1
ATOM 827 O O . THR A 1 99 ? 20.251 -2.058 -16.741 1.00 86.94 99 THR A O 1
ATOM 830 N N . GLN A 1 100 ? 21.790 -3.607 -17.218 1.00 81.31 100 GLN A N 1
ATOM 831 C CA . GLN A 1 100 ? 22.360 -3.582 -15.873 1.00 81.31 100 GLN A CA 1
ATOM 832 C C . GLN A 1 100 ? 22.987 -2.219 -15.534 1.00 81.31 100 GLN A C 1
ATOM 834 O O . GLN A 1 100 ? 22.929 -1.803 -14.378 1.00 81.31 100 GLN A O 1
ATOM 839 N N . ASP A 1 101 ? 23.529 -1.512 -16.525 1.00 87.75 101 ASP A N 1
ATOM 840 C CA . ASP A 1 101 ? 24.127 -0.189 -16.339 1.00 87.75 101 ASP A CA 1
ATOM 841 C C . ASP A 1 101 ? 23.070 0.879 -16.041 1.00 87.75 101 ASP A C 1
ATOM 843 O O . ASP A 1 101 ? 23.237 1.649 -15.095 1.00 87.75 101 ASP A O 1
ATOM 847 N N . GLU A 1 102 ? 21.939 0.874 -16.753 1.00 86.62 102 GLU A N 1
ATOM 848 C CA . GLU A 1 102 ? 20.795 1.750 -16.451 1.00 86.62 102 GLU A CA 1
ATOM 849 C C . GLU A 1 102 ? 20.247 1.492 -15.042 1.00 86.62 102 GLU A C 1
ATOM 851 O O . GLU A 1 102 ? 20.001 2.430 -14.282 1.00 86.62 102 GLU A O 1
ATOM 856 N N . ILE A 1 103 ? 20.120 0.217 -14.652 1.00 82.94 103 ILE A N 1
ATOM 857 C CA . ILE A 1 103 ? 19.714 -0.163 -13.292 1.00 82.94 103 ILE A CA 1
ATOM 858 C C . ILE A 1 103 ? 20.705 0.387 -12.257 1.00 82.94 103 ILE A C 1
ATOM 860 O O . ILE A 1 103 ? 20.290 0.888 -11.211 1.00 82.94 103 ILE A O 1
ATOM 864 N N . ASN A 1 104 ? 22.010 0.288 -12.517 1.00 83.31 104 ASN A N 1
ATOM 865 C CA . ASN A 1 104 ? 23.044 0.760 -11.596 1.00 83.31 104 ASN A CA 1
ATOM 866 C C . ASN A 1 104 ? 23.037 2.287 -11.462 1.00 83.31 104 ASN A C 1
ATOM 868 O O . ASN A 1 104 ? 23.209 2.792 -10.353 1.00 83.31 104 ASN A O 1
ATOM 872 N N . ILE A 1 105 ? 22.790 3.014 -12.557 1.00 84.94 105 ILE A N 1
ATOM 873 C CA . ILE A 1 105 ? 22.619 4.472 -12.539 1.00 84.94 105 ILE A CA 1
ATOM 874 C C . ILE A 1 105 ? 21.454 4.855 -11.622 1.00 84.94 105 ILE A C 1
ATOM 876 O O . ILE A 1 105 ? 21.637 5.679 -10.731 1.00 84.94 105 ILE A O 1
ATOM 880 N N . LEU A 1 106 ? 20.291 4.215 -11.777 1.00 80.62 106 LEU A N 1
ATOM 881 C CA . LEU A 1 106 ? 19.110 4.517 -10.960 1.00 80.62 106 LEU A CA 1
ATOM 882 C C . LEU A 1 106 ? 19.298 4.169 -9.479 1.00 80.62 106 LEU A C 1
ATOM 884 O O . LEU A 1 106 ? 18.744 4.837 -8.615 1.00 80.62 106 LEU A O 1
ATOM 888 N N . LYS A 1 107 ? 20.080 3.130 -9.168 1.00 78.69 107 LYS A N 1
ATOM 889 C CA . LYS A 1 107 ? 20.358 2.710 -7.785 1.00 78.69 107 LYS A CA 1
ATOM 890 C C . LYS A 1 107 ? 21.391 3.570 -7.068 1.00 78.69 107 LYS A C 1
ATOM 892 O O . LYS A 1 107 ? 21.472 3.485 -5.844 1.00 78.69 107 LYS A O 1
ATOM 897 N N . LYS A 1 108 ? 22.190 4.349 -7.800 1.00 79.12 108 LYS A N 1
ATOM 898 C CA . LYS A 1 108 ? 23.359 5.054 -7.261 1.00 79.12 108 LYS A CA 1
ATOM 899 C C . LYS A 1 108 ? 23.016 5.946 -6.065 1.00 79.12 108 LYS A C 1
ATOM 901 O O . LYS A 1 108 ? 23.777 5.961 -5.104 1.00 79.12 108 LYS A O 1
ATOM 906 N N . ASP A 1 109 ? 21.854 6.590 -6.095 1.00 68.31 109 ASP A N 1
ATOM 907 C CA . ASP A 1 109 ? 21.425 7.532 -5.056 1.00 68.31 109 ASP A CA 1
ATOM 908 C C . ASP A 1 109 ? 20.632 6.865 -3.911 1.00 68.31 109 ASP A C 1
ATOM 910 O O . ASP A 1 109 ? 20.380 7.489 -2.885 1.00 68.31 109 ASP A O 1
ATOM 914 N N . TYR A 1 110 ? 20.248 5.588 -4.054 1.00 63.12 110 TYR A N 1
ATOM 915 C CA . TYR A 1 110 ? 19.448 4.856 -3.058 1.00 63.12 110 TYR A CA 1
ATOM 916 C C . TYR A 1 110 ? 20.284 4.113 -2.004 1.00 63.12 110 TYR A C 1
ATOM 918 O O . TYR A 1 110 ? 19.746 3.724 -0.970 1.00 63.12 110 TYR A O 1
ATOM 926 N N . PHE A 1 111 ? 21.581 3.893 -2.252 1.00 55.28 111 PHE A N 1
ATOM 927 C CA . PHE A 1 111 ? 22.465 3.101 -1.378 1.00 55.28 111 PHE A CA 1
ATOM 928 C C . PHE A 1 111 ? 23.688 3.870 -0.857 1.00 55.28 111 PHE A C 1
ATOM 930 O O . PHE A 1 111 ? 24.604 3.263 -0.308 1.00 55.28 111 PHE A O 1
ATOM 937 N N . THR A 1 112 ? 23.728 5.193 -1.006 1.00 50.06 112 THR A N 1
ATOM 938 C CA . THR A 1 112 ? 24.747 6.040 -0.371 1.00 50.06 112 THR A CA 1
ATOM 939 C C . THR A 1 112 ? 24.356 6.359 1.072 1.00 50.06 112 THR A C 1
ATOM 941 O O . THR A 1 112 ? 23.835 7.437 1.349 1.00 50.06 112 THR A O 1
ATOM 944 N N . TYR A 1 113 ? 24.616 5.415 1.978 1.00 46.03 113 TYR A N 1
ATOM 945 C CA . TYR A 1 113 ? 24.760 5.649 3.418 1.00 46.03 113 TYR A CA 1
ATOM 946 C C . TYR A 1 113 ? 26.030 4.961 3.914 1.00 46.03 113 TYR A C 1
ATOM 948 O O . TYR A 1 113 ? 26.268 3.806 3.491 1.00 46.03 113 TYR A O 1
#

Secondary structure (DSSP, 8-state):
-TTT-GGGHHHHHHHHHHHTT---SSS-HHHHHTTT-HHHHHHHHHHHHHHHHTTPEEPPS-S-SSEEEEETTEEEEE----PPPP--TTSPPPPPP-SHHHHHHHHTTTS--

Organism: NCBI:txid2772557

Radius of gyration: 17.04 Å; chains: 1; bounding box: 39×33×46 Å

Foldseek 3Di:
DLPPDPVNPVVVVVLVVLVVVDDQLPVCLVVLCPPVCVVQSVQLSVVVVVCVVVPWDFDDDDNPDVTWTDDPRDIDHDHGDDDDFDPDPVDGDDDDDPDPVSVCVVCVVVPPD

Sequence (113 aa):
MLITEPRFEAARKLIKEIVYSYVDPGGHYIREFQTQGFDARLWELYLYVYLYNVGFEFIHGKPSPDFHLSWFGNECFIEVVTVNPSQNPNRPDPTQPETQDEINILKKDYFTY

pLDDT: mean 87.03, std 9.69, range [46.03, 97.38]